Protein AF-A0A6G0Y7K2-F1 (afdb_monomer)

Sequence (163 aa):
MSKKFTPTPYDAIFKQFLSEKETAKDFFDILLPNEIKALCDLEASKYQSTPDKLIAWRLMRYSMSAMQKHLDAGHKQLPLVFPIMFYSGEQSPHPYSTNWLDCFEDRKMAESIYTNAFKLADVTTLDDGEIMQHKRMALLTLIQKHIQIRDMTELMNEIVTLL

Secondary structure (DSSP, 8-state):
-PPPP---HHHHHHHHHHHSHHHHHHHHHHHS-HHHHTT---TT-EEESS--TTHHHHHHHHHHHHHHHHHHTT-SSPPP----EEE--SSSS--S-S-GGGGSSSHHHHHHHHSS------GGGS-HHHHHT-STTHHHHHHHHTTT-S-GGGGHHHHHHH-

pLDDT: mean 79.56, std 13.85, range [33.56, 97.44]

InterPro domains:
  IPR006842 Transposase (putative), YhgA-like [PF04754] (8-45)
  IPR006842 Transposase (putative), YhgA-like [PF04754] (48-163)
  IPR051699 Rpn/YhgA-like nuclease [PTHR34611] (47-163)

Mean predicted aligned error: 10.61 Å

Organism: Aphis craccivora (NCBI:txid307492)

Radius of gyration: 25.2 Å; Cα contacts (8 Å, |Δi|>4): 119; chains: 1; bounding box: 58×25×66 Å

Solvent-accessible surface area (backbone atoms only — not comparable to full-atom values): 10254 Å² total; per-residue (Å²): 132,85,79,80,84,73,86,49,75,65,59,53,51,52,54,54,46,56,68,36,70,64,57,36,47,58,54,45,62,77,74,48,61,73,82,57,60,82,53,54,76,77,90,69,74,45,78,44,50,69,91,52,80,55,45,21,51,51,39,51,53,51,35,53,50,54,34,48,54,45,37,76,72,71,47,93,65,77,68,70,66,78,74,53,76,47,77,69,33,93,64,74,72,76,88,52,63,73,53,47,53,74,72,44,93,55,39,69,62,45,47,67,52,74,77,45,83,74,84,76,87,60,58,71,78,55,52,69,73,65,41,63,74,43,70,93,55,21,60,60,50,53,51,60,44,46,65,83,58,85,64,65,72,85,48,44,70,64,51,62,74,72,108

Structure (mmCIF, N/CA/C/O backbone):
data_AF-A0A6G0Y7K2-F1
#
_entry.id   AF-A0A6G0Y7K2-F1
#
loop_
_atom_site.group_PDB
_atom_site.id
_atom_site.type_symbol
_atom_site.label_atom_id
_atom_site.label_alt_id
_atom_site.label_comp_id
_atom_site.label_asym_id
_atom_site.label_entity_id
_atom_site.label_seq_id
_atom_site.pdbx_PDB_ins_code
_atom_site.Cartn_x
_atom_site.Cartn_y
_atom_site.Cartn_z
_atom_site.occupancy
_atom_site.B_iso_or_equiv
_atom_site.auth_seq_id
_atom_site.auth_comp_id
_atom_site.auth_asym_id
_atom_site.auth_atom_id
_atom_site.pdbx_PDB_model_num
ATOM 1 N N . MET A 1 1 ? -9.135 -9.566 -30.050 1.00 33.56 1 MET A N 1
ATOM 2 C CA . MET A 1 1 ? -8.267 -10.763 -29.985 1.00 33.56 1 MET A CA 1
ATOM 3 C C . MET A 1 1 ? -6.948 -10.348 -29.351 1.00 33.56 1 MET A C 1
ATOM 5 O O . MET A 1 1 ? -6.311 -9.448 -29.881 1.00 33.56 1 MET A O 1
ATOM 9 N N . SER A 1 2 ? -6.579 -10.908 -28.196 1.00 34.56 2 SER A N 1
ATOM 10 C CA . SER A 1 2 ? -5.280 -10.621 -27.567 1.00 34.56 2 SER A CA 1
ATOM 11 C C . SER A 1 2 ? -4.177 -11.285 -28.396 1.00 34.56 2 SER A C 1
ATOM 13 O O . SER A 1 2 ? -4.194 -12.506 -28.564 1.00 34.56 2 SER A O 1
ATOM 15 N N . LYS A 1 3 ? -3.269 -10.492 -28.983 1.00 42.50 3 LYS A N 1
ATOM 16 C CA . LYS A 1 3 ? -2.076 -11.019 -29.659 1.00 42.50 3 LYS A CA 1
ATOM 17 C C . LYS A 1 3 ? -1.230 -11.728 -28.599 1.00 42.50 3 LYS A C 1
ATOM 19 O O . LYS A 1 3 ? -0.788 -11.098 -27.643 1.00 42.50 3 LYS A O 1
ATOM 24 N N . LYS A 1 4 ? -1.024 -13.039 -28.751 1.00 39.53 4 LYS A N 1
ATOM 25 C CA . LYS A 1 4 ? -0.099 -13.790 -27.894 1.00 39.53 4 LYS A CA 1
ATOM 26 C C . LYS A 1 4 ? 1.310 -13.236 -28.112 1.00 39.53 4 LYS A C 1
ATOM 28 O O . LYS A 1 4 ? 1.813 -13.252 -29.232 1.00 39.53 4 LYS A O 1
ATOM 33 N N . PHE A 1 5 ? 1.906 -12.715 -27.045 1.00 50.34 5 PHE A N 1
ATOM 34 C CA . PHE A 1 5 ? 3.278 -12.228 -27.047 1.00 50.34 5 PHE A CA 1
ATOM 35 C C . PHE A 1 5 ? 4.243 -13.408 -27.233 1.00 50.34 5 PHE A C 1
ATOM 37 O O . PHE A 1 5 ? 4.183 -14.375 -26.472 1.00 50.34 5 PHE A O 1
ATOM 44 N N . THR A 1 6 ? 5.117 -13.330 -28.239 1.00 47.53 6 THR A N 1
ATOM 45 C CA . THR A 1 6 ? 6.163 -14.332 -28.493 1.00 47.53 6 THR A CA 1
ATOM 46 C C . THR A 1 6 ? 7.505 -13.681 -28.151 1.00 47.53 6 THR A C 1
ATOM 48 O O . THR A 1 6 ? 7.822 -12.666 -28.769 1.00 47.53 6 THR A O 1
ATOM 51 N N . PRO A 1 7 ? 8.272 -14.186 -27.165 1.00 56.31 7 PRO A N 1
ATOM 52 C CA . PRO A 1 7 ? 9.543 -13.577 -26.772 1.00 56.31 7 PRO A CA 1
ATOM 53 C C . PRO A 1 7 ? 10.512 -13.506 -27.953 1.00 56.31 7 PRO A C 1
ATOM 55 O O . PRO A 1 7 ? 10.727 -14.513 -28.629 1.00 56.31 7 PRO A O 1
ATOM 58 N N . THR A 1 8 ? 11.110 -12.337 -28.193 1.00 61.59 8 THR A N 1
ATOM 59 C CA . THR A 1 8 ? 12.181 -12.225 -29.189 1.00 61.59 8 THR A CA 1
ATOM 60 C C . THR A 1 8 ? 13.494 -12.789 -28.622 1.00 61.59 8 THR A C 1
ATOM 62 O O . THR A 1 8 ? 13.677 -12.811 -27.399 1.00 61.59 8 THR A O 1
ATOM 65 N N . PRO A 1 9 ? 14.443 -13.233 -29.468 1.00 60.84 9 PRO A N 1
ATOM 66 C CA . PRO A 1 9 ? 15.771 -13.647 -29.009 1.00 60.84 9 PRO A CA 1
ATOM 67 C C . PRO A 1 9 ? 16.491 -12.555 -28.201 1.00 60.84 9 PRO A C 1
ATOM 69 O O . PRO A 1 9 ? 17.198 -12.859 -27.244 1.00 60.84 9 PRO A O 1
ATOM 72 N N . TYR A 1 10 ? 16.258 -11.282 -28.533 1.00 61.09 10 TYR A N 1
ATOM 73 C CA . TYR A 1 10 ? 16.848 -10.131 -27.847 1.00 61.09 10 TYR A CA 1
ATOM 74 C C . TYR A 1 10 ? 16.278 -9.932 -26.435 1.00 61.09 10 TYR A C 1
ATOM 76 O O . TYR A 1 10 ? 17.038 -9.650 -25.511 1.00 61.09 10 TYR A O 1
ATOM 84 N N . ASP A 1 11 ? 14.977 -10.168 -26.229 1.00 60.31 11 ASP A N 1
ATOM 85 C CA . ASP A 1 11 ? 14.349 -10.149 -24.898 1.00 60.31 11 ASP A CA 1
ATOM 86 C C . ASP A 1 11 ? 14.954 -11.217 -23.973 1.00 60.31 11 ASP A C 1
ATOM 88 O O . ASP A 1 11 ? 15.128 -10.989 -22.775 1.00 60.31 11 ASP A O 1
ATOM 92 N N . ALA A 1 12 ? 15.239 -12.407 -24.512 1.00 63.53 12 ALA A N 1
ATOM 93 C CA . ALA A 1 12 ? 15.833 -13.506 -23.754 1.00 63.53 12 ALA A CA 1
ATOM 94 C C . ALA A 1 12 ? 17.280 -13.188 -23.355 1.00 63.53 12 ALA A C 1
ATOM 96 O O . ALA A 1 12 ? 17.646 -13.361 -22.194 1.00 63.53 12 ALA A O 1
ATOM 97 N N . ILE A 1 13 ? 18.058 -12.645 -24.295 1.00 67.88 13 ILE A N 1
ATOM 98 C CA . ILE A 1 13 ? 19.433 -12.194 -24.065 1.00 67.88 13 ILE A CA 1
ATOM 99 C C . ILE A 1 13 ? 19.467 -11.080 -23.011 1.00 67.88 13 ILE A C 1
ATOM 101 O O . ILE A 1 13 ? 20.243 -11.155 -22.064 1.00 67.88 13 ILE A O 1
ATOM 105 N N . PHE A 1 14 ? 18.588 -10.080 -23.107 1.00 67.44 14 PHE A N 1
ATOM 106 C CA . PHE A 1 14 ? 18.543 -8.981 -22.140 1.00 67.44 14 PHE A CA 1
ATOM 107 C C . PHE A 1 14 ? 18.162 -9.454 -20.730 1.00 67.44 14 PHE A C 1
ATOM 109 O O . PHE A 1 14 ? 18.763 -9.029 -19.745 1.00 67.44 14 PHE A O 1
ATOM 116 N N . LYS A 1 15 ? 17.203 -10.383 -20.612 1.00 64.94 15 LYS A N 1
ATOM 117 C CA . LYS A 1 15 ? 16.866 -11.016 -19.324 1.00 64.94 15 LYS A CA 1
ATOM 118 C C . LYS A 1 15 ? 18.031 -11.814 -18.744 1.00 64.94 15 LYS A C 1
ATOM 120 O O . LYS A 1 15 ? 18.211 -11.794 -17.531 1.00 64.94 15 LYS A O 1
ATOM 125 N N . GLN A 1 16 ? 18.786 -12.514 -19.589 1.00 67.19 16 GLN A N 1
ATOM 126 C CA . GLN A 1 16 ? 19.972 -13.253 -19.170 1.00 67.19 16 GLN A CA 1
ATOM 127 C C . GLN A 1 16 ? 21.053 -12.296 -18.658 1.00 67.19 16 GLN A C 1
ATOM 129 O O . GLN A 1 16 ? 21.541 -12.486 -17.550 1.00 67.19 16 GLN A O 1
ATOM 134 N N . PHE A 1 17 ? 21.345 -11.217 -19.383 1.00 69.94 17 PHE A N 1
ATOM 135 C CA . PHE A 1 17 ? 22.302 -10.204 -18.934 1.00 69.94 17 PHE A CA 1
ATOM 136 C C . PHE A 1 17 ? 21.878 -9.522 -17.631 1.00 69.94 17 PHE A C 1
ATOM 138 O O . PHE A 1 17 ? 22.680 -9.398 -16.717 1.00 69.94 17 PHE A O 1
ATOM 145 N N . LEU A 1 18 ? 20.603 -9.154 -17.474 1.00 66.06 18 LEU A N 1
ATOM 146 C CA . LEU A 1 18 ? 20.120 -8.574 -16.214 1.00 66.06 18 LEU A CA 1
ATOM 147 C C . LEU A 1 18 ? 20.058 -9.565 -15.042 1.00 66.06 18 LEU A C 1
ATOM 149 O O . LEU A 1 18 ? 19.852 -9.136 -13.907 1.00 66.06 18 LEU A O 1
ATOM 153 N N . SER A 1 19 ? 20.207 -10.870 -15.286 1.00 65.44 19 SER A N 1
ATOM 154 C CA . SER A 1 19 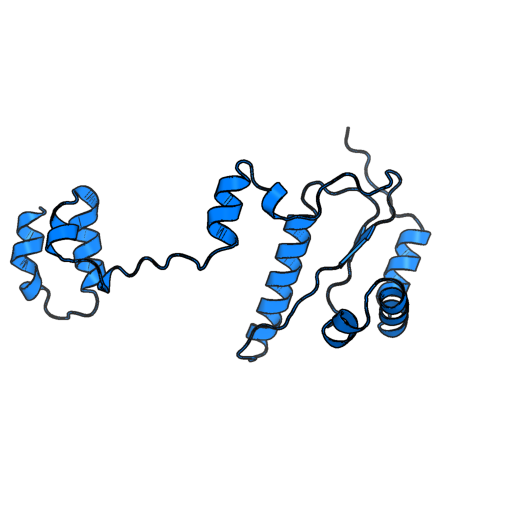? 20.379 -11.846 -14.205 1.00 65.44 19 SER A CA 1
ATOM 155 C C . SER A 1 19 ? 21.800 -11.835 -13.629 1.00 65.44 19 SER A C 1
ATOM 157 O O . SER A 1 19 ? 22.008 -12.295 -12.506 1.00 65.44 19 SER A O 1
ATOM 159 N N . GLU A 1 20 ? 22.764 -11.257 -14.353 1.00 71.19 20 GLU A N 1
ATOM 160 C CA . GLU A 1 20 ? 24.120 -11.032 -13.870 1.00 71.19 20 GLU A CA 1
ATOM 161 C C . GLU A 1 20 ? 24.174 -9.744 -13.042 1.00 71.19 20 GLU A C 1
ATOM 163 O O . GLU A 1 20 ? 23.831 -8.649 -13.495 1.00 71.19 20 GLU A O 1
ATOM 168 N N . LYS A 1 21 ? 24.614 -9.875 -11.786 1.00 61.19 21 LYS A N 1
ATOM 169 C CA . LYS A 1 21 ? 24.589 -8.789 -10.797 1.00 61.19 21 LYS A CA 1
ATOM 170 C C . LYS A 1 21 ? 25.398 -7.562 -11.229 1.00 61.19 21 LYS A C 1
ATOM 172 O O . LYS A 1 21 ? 25.012 -6.446 -10.897 1.00 61.19 21 LYS A O 1
ATOM 177 N N . GLU A 1 22 ? 26.514 -7.757 -11.929 1.00 68.31 22 GLU A N 1
ATOM 178 C CA . GLU A 1 22 ? 27.383 -6.668 -12.397 1.00 68.31 22 GLU A CA 1
ATOM 179 C C . GLU A 1 22 ? 26.753 -5.910 -13.568 1.00 68.31 22 GLU A C 1
ATOM 181 O O . GLU A 1 22 ? 26.621 -4.694 -13.503 1.00 68.31 22 GLU A O 1
ATOM 186 N N . THR A 1 23 ? 26.226 -6.615 -14.570 1.00 69.56 23 THR A N 1
ATOM 187 C CA . THR A 1 23 ? 25.537 -5.981 -15.704 1.00 69.56 23 THR A CA 1
ATOM 188 C C . THR A 1 23 ? 24.269 -5.246 -15.279 1.00 69.56 23 THR A C 1
ATOM 190 O O . THR A 1 23 ? 23.978 -4.160 -15.781 1.00 69.56 23 THR A O 1
ATOM 19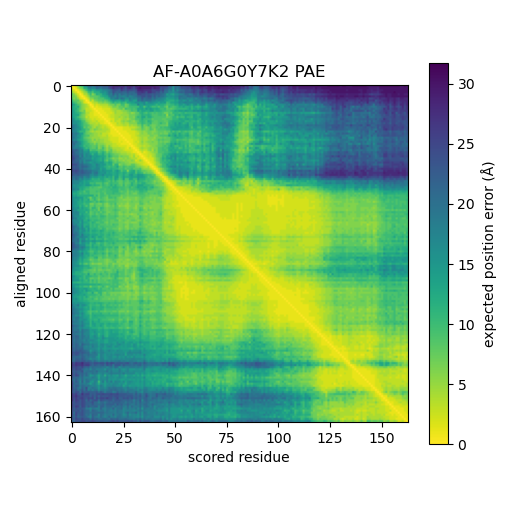3 N N . ALA A 1 24 ? 23.521 -5.799 -14.320 1.00 65.88 24 ALA A N 1
ATOM 194 C CA . ALA A 1 24 ? 22.397 -5.096 -13.717 1.00 65.88 24 ALA A CA 1
ATOM 195 C C . ALA A 1 24 ? 22.854 -3.783 -13.058 1.00 65.88 24 ALA A C 1
ATOM 197 O O . ALA A 1 24 ? 22.247 -2.744 -13.314 1.00 65.88 24 ALA A O 1
ATOM 198 N N . LYS A 1 25 ? 23.941 -3.805 -12.269 1.00 66.19 25 LYS A N 1
ATOM 199 C CA . LYS A 1 25 ? 24.514 -2.603 -11.635 1.00 66.19 25 LYS A CA 1
ATOM 200 C C . LYS A 1 25 ? 24.920 -1.542 -12.653 1.00 66.19 25 LYS A C 1
ATOM 202 O O . LYS A 1 25 ? 24.468 -0.412 -12.506 1.00 66.19 25 LYS A O 1
ATOM 207 N N . ASP A 1 26 ? 25.661 -1.909 -13.697 1.00 75.25 26 ASP A N 1
ATOM 208 C CA . ASP A 1 26 ? 26.082 -0.971 -14.750 1.00 75.25 26 ASP A CA 1
ATOM 209 C C . ASP A 1 26 ? 24.875 -0.305 -15.427 1.00 75.25 26 ASP A C 1
ATOM 211 O O . ASP A 1 26 ? 24.868 0.891 -15.724 1.00 75.25 26 ASP A O 1
ATOM 215 N N . PHE A 1 27 ? 23.801 -1.068 -15.638 1.00 72.12 27 PHE A N 1
ATOM 216 C CA . PHE A 1 27 ? 22.572 -0.535 -16.211 1.00 72.12 27 PHE A CA 1
ATOM 217 C C . PHE A 1 27 ? 21.846 0.425 -15.254 1.00 72.12 27 PHE A C 1
ATOM 219 O O . PHE A 1 27 ? 21.341 1.468 -15.677 1.00 72.12 27 PHE A O 1
ATOM 226 N N . PHE A 1 28 ? 21.824 0.122 -13.952 1.00 69.88 28 PHE A N 1
ATOM 227 C CA . PHE A 1 28 ? 21.321 1.047 -12.930 1.00 69.88 28 PHE A CA 1
ATOM 228 C C . PHE A 1 28 ? 22.196 2.289 -12.782 1.00 69.88 28 PHE A C 1
ATOM 230 O O . PHE A 1 28 ? 21.667 3.361 -12.483 1.00 69.88 28 PHE A O 1
ATOM 237 N N . ASP A 1 29 ? 23.498 2.178 -13.038 1.00 71.38 29 ASP A N 1
ATOM 238 C CA . ASP A 1 29 ? 24.423 3.301 -12.978 1.00 71.38 29 ASP A CA 1
ATOM 239 C C . ASP A 1 29 ? 24.100 4.393 -14.000 1.00 71.38 29 ASP A C 1
ATOM 241 O O . ASP A 1 29 ? 24.259 5.578 -13.694 1.00 71.38 29 ASP A O 1
ATOM 245 N N . ILE A 1 30 ? 23.595 3.989 -15.167 1.00 75.81 30 ILE A N 1
ATOM 246 C CA . ILE A 1 30 ? 23.127 4.879 -16.236 1.00 75.81 30 ILE A CA 1
ATOM 247 C C . ILE A 1 30 ? 21.787 5.533 -15.868 1.00 75.81 30 ILE A C 1
ATOM 249 O O . ILE A 1 30 ? 21.541 6.686 -16.222 1.00 75.81 30 ILE A O 1
ATOM 253 N N . LEU A 1 31 ? 20.900 4.793 -15.199 1.00 69.06 31 LEU A N 1
ATOM 254 C CA . LEU A 1 31 ? 19.490 5.168 -15.056 1.00 69.06 31 LEU A CA 1
ATOM 255 C C . LEU A 1 31 ? 19.138 5.868 -13.742 1.00 69.06 31 LEU A C 1
ATOM 257 O O . LEU A 1 31 ? 18.135 6.581 -13.697 1.00 69.06 31 LEU A O 1
ATOM 261 N N . LEU A 1 32 ? 19.905 5.651 -12.673 1.00 69.00 32 LEU A N 1
ATOM 262 C CA . LEU A 1 32 ? 19.572 6.140 -11.335 1.00 69.00 32 LEU A CA 1
ATOM 263 C C . LEU A 1 32 ? 20.551 7.224 -10.857 1.00 69.00 32 LEU A C 1
ATOM 265 O O . LEU A 1 32 ? 21.755 7.098 -11.069 1.00 69.00 32 LEU A O 1
ATOM 269 N N . PRO A 1 33 ? 20.073 8.255 -10.139 1.00 69.19 33 PRO A N 1
ATOM 270 C CA . PRO A 1 33 ? 20.923 9.142 -9.346 1.00 69.19 33 PRO A CA 1
ATOM 271 C C . PRO A 1 33 ? 21.710 8.381 -8.269 1.00 69.19 33 PRO A C 1
ATOM 273 O O . PRO A 1 33 ? 21.235 7.374 -7.735 1.00 69.19 33 PRO A O 1
ATOM 276 N N . 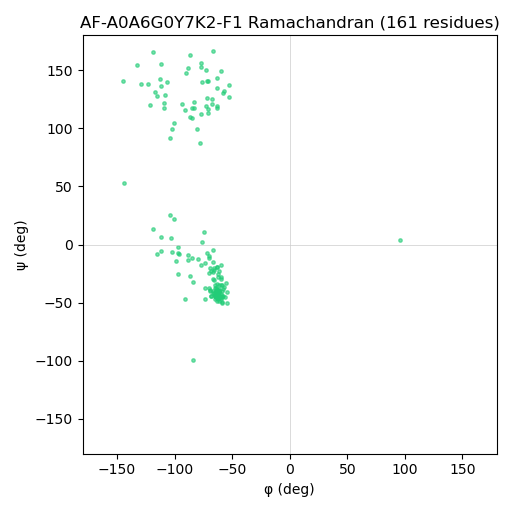ASN A 1 34 ? 22.905 8.868 -7.921 1.00 63.16 34 ASN A N 1
ATOM 277 C CA . ASN A 1 34 ? 23.842 8.182 -7.019 1.00 63.16 34 ASN A CA 1
ATOM 278 C C . ASN A 1 34 ? 23.264 7.915 -5.619 1.00 63.16 34 ASN A C 1
ATOM 280 O O . ASN A 1 34 ? 23.600 6.913 -4.989 1.00 63.16 34 ASN A O 1
ATOM 284 N N . GLU A 1 35 ? 22.356 8.768 -5.157 1.00 57.88 35 GLU A N 1
ATOM 285 C CA . GLU A 1 35 ? 21.691 8.674 -3.857 1.00 57.88 35 GLU A CA 1
ATOM 286 C C . GLU A 1 35 ? 20.784 7.436 -3.763 1.00 57.88 35 GLU A C 1
ATOM 288 O O . GLU A 1 35 ? 20.631 6.854 -2.692 1.00 57.88 35 GLU A O 1
ATOM 293 N N . ILE A 1 36 ? 20.208 7.004 -4.890 1.00 58.50 36 ILE A N 1
ATOM 294 C CA . ILE A 1 36 ? 19.300 5.851 -4.963 1.00 58.50 36 ILE A CA 1
ATOM 295 C C . ILE A 1 36 ? 20.095 4.543 -5.075 1.00 58.50 36 ILE A C 1
ATOM 297 O O . ILE A 1 36 ? 19.689 3.517 -4.526 1.00 58.50 36 ILE A O 1
ATOM 301 N N . LYS A 1 37 ? 21.269 4.576 -5.720 1.00 62.44 37 LYS A N 1
ATOM 302 C CA . LYS A 1 37 ? 22.131 3.398 -5.932 1.00 62.44 37 LYS A CA 1
ATOM 303 C C . LYS A 1 37 ? 22.619 2.776 -4.628 1.00 62.44 37 LYS A C 1
ATOM 305 O O . LYS A 1 37 ? 22.656 1.556 -4.511 1.00 62.44 37 LYS A O 1
ATOM 310 N N . ALA A 1 38 ? 22.943 3.610 -3.640 1.00 57.56 38 ALA A N 1
ATOM 311 C CA . ALA A 1 38 ? 23.420 3.165 -2.330 1.00 57.56 38 ALA A CA 1
ATOM 312 C C . ALA A 1 38 ? 22.356 2.409 -1.510 1.00 57.56 38 ALA A C 1
ATOM 314 O O . ALA A 1 38 ? 22.694 1.755 -0.526 1.00 57.56 38 ALA A O 1
ATOM 315 N N . LEU A 1 39 ? 21.082 2.504 -1.906 1.00 55.09 39 LEU A N 1
ATOM 316 C CA . LEU A 1 39 ? 19.935 1.973 -1.169 1.00 55.09 39 LEU A CA 1
ATOM 317 C C . LEU A 1 39 ? 19.255 0.789 -1.872 1.00 55.09 39 LEU A C 1
ATOM 319 O O . LEU A 1 39 ? 18.326 0.208 -1.316 1.00 55.09 39 LEU A O 1
ATOM 323 N N . CYS A 1 40 ? 19.676 0.435 -3.090 1.00 57.50 40 CYS A N 1
ATOM 324 C CA . CYS A 1 40 ? 19.016 -0.597 -3.883 1.00 57.50 40 CYS A CA 1
ATOM 325 C C . CYS A 1 40 ? 19.616 -1.986 -3.637 1.00 57.50 40 CYS A C 1
ATOM 327 O O . CYS A 1 40 ? 20.747 -2.261 -4.038 1.00 57.50 40 CYS A O 1
ATOM 329 N N . ASP A 1 41 ? 18.815 -2.898 -3.082 1.00 57.50 41 ASP A N 1
ATOM 330 C CA . ASP A 1 41 ? 19.073 -4.334 -3.189 1.00 57.50 41 ASP A CA 1
ATOM 331 C C . ASP A 1 41 ? 18.441 -4.843 -4.500 1.00 57.50 41 ASP A C 1
ATOM 333 O O . ASP A 1 41 ? 17.220 -4.827 -4.674 1.00 57.50 41 ASP A O 1
ATOM 337 N N . LEU A 1 42 ? 19.272 -5.207 -5.483 1.00 55.00 42 LEU A N 1
ATOM 338 C CA . LEU A 1 42 ? 18.885 -5.375 -6.901 1.00 55.00 42 LEU A CA 1
ATOM 339 C C . LEU A 1 42 ? 18.078 -6.650 -7.223 1.00 55.00 42 LEU A C 1
ATOM 341 O O . LEU A 1 42 ? 17.832 -6.964 -8.391 1.00 55.00 42 LEU A O 1
ATOM 345 N N . GLU A 1 43 ? 17.614 -7.362 -6.201 1.00 52.41 43 GLU A N 1
ATOM 346 C CA . GLU A 1 43 ? 16.955 -8.674 -6.279 1.00 52.41 43 GLU A CA 1
ATOM 347 C C . GLU A 1 43 ? 15.569 -8.660 -6.975 1.00 52.41 43 GLU A C 1
ATOM 349 O O . GLU A 1 43 ? 14.967 -9.713 -7.194 1.00 52.41 43 GLU A O 1
ATOM 354 N N . ALA A 1 44 ? 15.031 -7.495 -7.364 1.00 52.50 44 ALA A N 1
ATOM 355 C CA . ALA A 1 44 ? 13.655 -7.362 -7.869 1.00 52.50 44 ALA A CA 1
ATOM 356 C C . ALA A 1 44 ? 13.512 -6.831 -9.309 1.00 52.50 44 ALA A C 1
ATOM 358 O O . ALA A 1 44 ? 12.405 -6.495 -9.736 1.00 52.50 44 ALA A O 1
ATOM 359 N N . SER A 1 45 ? 14.593 -6.781 -10.084 1.00 55.53 45 SER A N 1
ATOM 360 C CA . SER A 1 45 ? 14.577 -6.234 -11.447 1.00 55.53 45 SER A CA 1
ATOM 361 C C . SER A 1 45 ? 13.748 -7.104 -12.399 1.00 55.53 45 SER A C 1
ATOM 363 O O . SER A 1 45 ? 14.024 -8.293 -12.582 1.00 55.53 45 SER A O 1
ATOM 365 N N . LYS A 1 46 ? 12.703 -6.534 -13.013 1.00 63.91 46 LYS A N 1
ATOM 366 C CA . LYS A 1 46 ? 11.850 -7.241 -13.984 1.00 63.91 46 LYS A CA 1
ATOM 367 C C . LYS A 1 46 ? 11.828 -6.505 -15.321 1.00 63.91 46 LYS A C 1
ATOM 369 O O . LYS A 1 46 ? 11.736 -5.283 -15.376 1.00 63.91 46 LYS A O 1
ATOM 374 N N . TYR A 1 47 ? 11.901 -7.285 -16.396 1.00 66.88 47 TYR A N 1
ATOM 375 C CA . TYR A 1 47 ? 11.837 -6.814 -17.775 1.00 66.88 47 TYR A CA 1
ATOM 376 C C . TYR A 1 47 ? 10.496 -7.172 -18.414 1.00 66.88 47 TYR A C 1
ATOM 378 O O . TYR A 1 47 ? 10.007 -8.299 -18.252 1.00 66.88 47 TYR A O 1
ATOM 386 N N . GLN A 1 48 ? 9.942 -6.242 -19.190 1.00 70.00 48 GLN A N 1
ATOM 387 C CA . GLN A 1 48 ? 8.709 -6.441 -19.936 1.00 70.00 48 GLN A CA 1
ATOM 388 C C . GLN A 1 48 ? 8.719 -5.718 -21.292 1.00 70.00 48 GLN A C 1
ATOM 390 O O . GLN A 1 48 ? 9.133 -4.571 -21.412 1.00 70.00 48 GLN A O 1
ATOM 395 N N . SER A 1 49 ? 8.170 -6.379 -22.306 1.00 69.31 49 SER A N 1
ATOM 396 C CA . SER A 1 49 ? 8.030 -5.864 -23.676 1.00 69.31 49 SER A CA 1
ATOM 397 C C . SER A 1 49 ? 6.569 -5.684 -24.115 1.00 69.31 49 SER A C 1
ATOM 399 O O . SER A 1 49 ? 6.295 -5.081 -25.141 1.00 69.31 49 SER A O 1
ATOM 401 N N . THR A 1 50 ? 5.590 -6.142 -23.329 1.00 76.31 50 THR A N 1
ATOM 402 C CA . THR A 1 50 ? 4.161 -5.834 -23.546 1.00 76.31 50 THR A CA 1
ATOM 403 C C . THR A 1 50 ? 3.665 -4.866 -22.471 1.00 76.31 50 THR A C 1
ATOM 405 O O . THR A 1 50 ? 3.846 -5.187 -21.302 1.00 76.31 50 THR A O 1
ATOM 408 N N . PRO A 1 51 ? 3.018 -3.736 -22.799 1.00 80.25 51 PRO A N 1
ATOM 409 C CA . PRO A 1 51 ? 2.405 -2.854 -21.803 1.00 80.25 51 PRO A CA 1
ATOM 410 C C . PRO A 1 51 ? 1.445 -3.585 -20.852 1.00 80.25 51 PRO A C 1
ATOM 412 O O . PRO A 1 51 ? 0.626 -4.390 -21.294 1.00 80.25 51 PRO A O 1
ATOM 415 N N . ASP A 1 52 ? 1.501 -3.274 -19.556 1.00 85.31 52 ASP A N 1
ATOM 416 C CA . ASP A 1 52 ? 0.553 -3.769 -18.546 1.00 85.31 52 ASP A CA 1
ATOM 417 C C . ASP A 1 52 ? -0.139 -2.590 -17.857 1.00 85.31 52 ASP A C 1
ATOM 419 O O . ASP A 1 52 ? 0.511 -1.754 -17.232 1.00 85.31 52 ASP A O 1
ATOM 423 N N . LYS A 1 53 ? -1.472 -2.529 -17.956 1.00 89.38 53 LYS A N 1
ATOM 424 C CA . LYS A 1 53 ? -2.272 -1.445 -17.371 1.00 89.38 53 LYS A CA 1
ATOM 425 C C . LYS A 1 53 ? -2.154 -1.379 -15.846 1.00 89.38 53 LYS A C 1
ATOM 427 O O . LYS A 1 53 ? -2.281 -0.299 -15.282 1.00 89.38 53 LYS A O 1
ATOM 432 N N . LEU A 1 54 ? -1.891 -2.508 -15.188 1.00 93.12 54 LEU A N 1
ATOM 433 C CA . LEU A 1 54 ? -1.732 -2.615 -13.735 1.00 93.12 54 LEU A CA 1
ATOM 434 C C . LEU A 1 54 ? -0.258 -2.756 -13.327 1.00 93.12 54 LEU A C 1
ATOM 436 O O . LEU A 1 54 ? 0.047 -3.297 -12.260 1.00 93.12 54 LEU A O 1
ATOM 440 N N . ILE A 1 55 ? 0.672 -2.258 -14.152 1.00 91.44 55 ILE A N 1
ATOM 441 C CA . ILE A 1 55 ? 2.112 -2.335 -13.877 1.00 91.44 55 ILE A CA 1
ATOM 442 C C . ILE A 1 55 ? 2.477 -1.751 -12.511 1.00 91.44 55 ILE A C 1
ATOM 444 O O . ILE A 1 55 ? 3.257 -2.355 -11.777 1.00 91.44 55 ILE A O 1
ATOM 448 N N . ALA A 1 56 ? 1.867 -0.625 -12.138 1.00 92.44 56 ALA A N 1
ATOM 449 C CA . ALA A 1 56 ? 2.134 0.047 -10.876 1.00 92.44 56 ALA A CA 1
ATOM 450 C C . ALA A 1 56 ? 1.700 -0.808 -9.672 1.00 92.44 56 ALA A C 1
ATOM 452 O O . ALA A 1 56 ? 2.468 -0.984 -8.727 1.00 92.44 56 ALA A O 1
ATOM 453 N N . TRP A 1 57 ? 0.523 -1.442 -9.740 1.00 93.88 57 TRP A N 1
ATOM 454 C CA . TRP A 1 57 ? 0.084 -2.417 -8.734 1.00 93.88 57 TRP A CA 1
ATOM 455 C C . TRP A 1 57 ? 1.027 -3.622 -8.652 1.00 93.88 57 TRP A C 1
ATOM 457 O O . TRP A 1 57 ? 1.373 -4.090 -7.565 1.00 93.88 57 TRP A O 1
ATOM 467 N N . ARG A 1 58 ? 1.488 -4.131 -9.798 1.00 90.19 58 ARG A N 1
ATOM 468 C CA . ARG A 1 58 ? 2.426 -5.258 -9.831 1.00 90.19 58 ARG A CA 1
ATOM 469 C C . ARG A 1 58 ? 3.766 -4.911 -9.183 1.00 90.19 58 ARG A C 1
ATOM 471 O O . ARG A 1 58 ? 4.286 -5.732 -8.432 1.00 90.19 58 ARG A O 1
ATOM 478 N N . LEU A 1 59 ? 4.284 -3.711 -9.432 1.00 88.12 59 LEU A N 1
ATOM 479 C CA . LEU A 1 59 ? 5.491 -3.196 -8.789 1.00 88.12 59 LEU A CA 1
ATOM 480 C C . LEU A 1 59 ? 5.316 -3.074 -7.270 1.00 88.12 59 LEU A C 1
ATOM 482 O O . LEU A 1 59 ? 6.159 -3.582 -6.535 1.00 88.12 59 LEU A O 1
ATOM 486 N N . MET A 1 60 ? 4.188 -2.533 -6.795 1.00 91.00 60 MET A N 1
ATOM 487 C CA . MET A 1 60 ? 3.883 -2.480 -5.357 1.00 91.00 60 MET A CA 1
ATOM 488 C C . MET A 1 60 ? 3.868 -3.868 -4.711 1.00 91.00 60 MET A C 1
ATOM 490 O O . MET A 1 60 ? 4.478 -4.064 -3.660 1.00 91.00 60 MET A O 1
ATOM 494 N N . ARG A 1 61 ? 3.236 -4.860 -5.355 1.00 90.31 61 ARG A N 1
ATOM 495 C CA . ARG A 1 61 ? 3.224 -6.244 -4.848 1.00 90.31 61 ARG A CA 1
ATOM 496 C C . ARG A 1 61 ? 4.622 -6.848 -4.755 1.00 90.31 61 ARG A C 1
ATOM 498 O O . ARG A 1 61 ? 4.907 -7.556 -3.792 1.00 90.31 61 ARG A O 1
ATOM 505 N N . TYR A 1 62 ? 5.485 -6.596 -5.737 1.00 84.81 62 TYR A N 1
ATOM 506 C CA . TYR A 1 62 ? 6.869 -7.067 -5.684 1.00 84.81 62 TYR A CA 1
ATOM 507 C C . TYR A 1 62 ? 7.642 -6.404 -4.549 1.00 84.81 62 TYR A C 1
ATOM 509 O O . TYR A 1 62 ? 8.309 -7.116 -3.799 1.00 84.81 62 TYR A O 1
ATOM 517 N N . SER A 1 63 ? 7.485 -5.092 -4.360 1.00 85.38 63 SER A N 1
ATOM 518 C CA . SER A 1 63 ? 8.108 -4.380 -3.244 1.00 85.38 63 SER A CA 1
ATOM 519 C C . SER A 1 63 ? 7.668 -4.937 -1.892 1.00 85.38 63 SER A C 1
ATOM 521 O O . SER A 1 63 ? 8.513 -5.293 -1.076 1.00 85.38 63 SER A O 1
ATOM 523 N N . MET A 1 64 ? 6.359 -5.096 -1.675 1.00 88.75 64 MET A N 1
ATOM 524 C CA . MET A 1 64 ? 5.816 -5.663 -0.435 1.00 88.75 64 MET A CA 1
ATOM 525 C C . MET A 1 64 ? 6.286 -7.105 -0.205 1.00 88.75 64 MET A C 1
ATOM 527 O O . MET A 1 64 ? 6.629 -7.469 0.913 1.00 88.75 64 MET A O 1
ATOM 531 N N . SER A 1 65 ? 6.352 -7.927 -1.258 1.00 84.38 65 SER A N 1
ATOM 532 C CA . SER A 1 65 ? 6.842 -9.305 -1.145 1.00 84.38 65 SER A CA 1
ATOM 533 C C . SER A 1 65 ? 8.330 -9.367 -0.791 1.00 84.38 65 SER A C 1
ATOM 535 O O . SER A 1 65 ? 8.715 -10.199 0.027 1.00 84.38 65 SER A O 1
ATOM 537 N N . ALA A 1 66 ? 9.162 -8.499 -1.372 1.00 80.31 66 ALA A N 1
ATOM 538 C CA . ALA A 1 66 ? 10.579 -8.409 -1.024 1.00 80.31 66 ALA A CA 1
ATOM 539 C C . ALA A 1 66 ? 10.770 -7.964 0.434 1.00 80.31 66 ALA A C 1
ATOM 541 O O . ALA A 1 66 ? 11.531 -8.585 1.173 1.00 80.31 66 ALA A O 1
ATOM 542 N N . MET A 1 67 ? 10.013 -6.955 0.872 1.00 86.06 67 MET A N 1
ATOM 543 C CA . MET A 1 67 ? 9.996 -6.524 2.269 1.00 86.06 67 MET A CA 1
ATOM 544 C C . MET A 1 67 ? 9.557 -7.645 3.222 1.00 86.06 67 MET A C 1
ATOM 546 O O . MET A 1 67 ? 10.187 -7.840 4.258 1.00 86.06 67 MET A O 1
ATOM 550 N N . GLN A 1 68 ? 8.522 -8.415 2.868 1.00 89.12 68 GLN A N 1
ATOM 551 C CA . GLN A 1 68 ? 8.057 -9.537 3.689 1.00 89.12 68 GLN A CA 1
ATOM 552 C C . GLN A 1 68 ? 9.127 -10.625 3.813 1.00 89.12 68 GLN 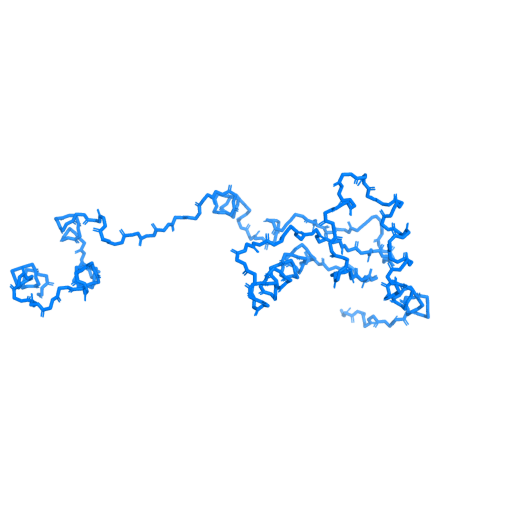A C 1
ATOM 554 O O . GLN A 1 68 ? 9.423 -11.054 4.920 1.00 89.12 68 G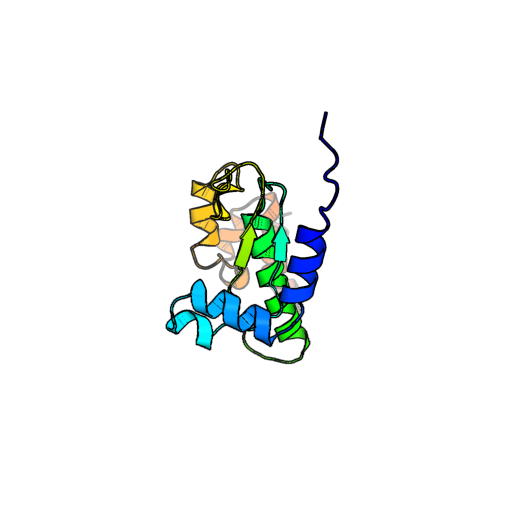LN A O 1
ATOM 559 N N . LYS A 1 69 ? 9.777 -11.009 2.705 1.00 82.19 69 LYS A N 1
ATOM 560 C CA . LYS A 1 69 ? 10.887 -11.979 2.735 1.00 82.19 69 LYS A CA 1
ATOM 561 C C . LYS A 1 69 ? 12.027 -11.532 3.651 1.00 82.19 69 LYS A C 1
ATOM 563 O O . LYS A 1 69 ? 12.641 -12.366 4.305 1.00 82.19 69 LYS A O 1
ATOM 568 N N . HIS A 1 70 ? 12.310 -10.230 3.696 1.00 81.88 70 HIS A N 1
ATOM 569 C CA . HIS A 1 70 ? 13.306 -9.678 4.610 1.00 81.88 70 HIS A CA 1
ATOM 570 C C . HIS A 1 70 ? 12.889 -9.865 6.078 1.00 81.88 70 HIS A C 1
ATOM 572 O O . HIS A 1 70 ? 13.697 -10.300 6.893 1.00 81.88 70 HIS A O 1
ATOM 578 N N . LEU A 1 71 ? 11.624 -9.617 6.425 1.00 90.12 71 LEU A N 1
ATOM 579 C CA . LEU A 1 71 ? 11.123 -9.890 7.778 1.00 90.12 71 LEU A CA 1
ATOM 580 C C . LEU A 1 71 ? 11.150 -11.388 8.115 1.00 90.12 71 LEU A C 1
ATOM 582 O O . LEU A 1 71 ? 11.588 -11.763 9.202 1.00 90.12 71 LEU A O 1
ATOM 586 N N . ASP A 1 72 ? 10.755 -12.247 7.172 1.00 91.38 72 ASP A N 1
ATOM 587 C CA . ASP A 1 72 ? 10.756 -13.706 7.342 1.00 91.38 72 ASP A CA 1
ATOM 588 C C . ASP A 1 72 ? 12.174 -14.263 7.585 1.00 91.38 72 ASP A C 1
ATOM 590 O O . ASP A 1 72 ? 12.336 -15.290 8.242 1.00 91.38 72 ASP A O 1
ATOM 594 N N . ALA A 1 73 ? 13.216 -13.565 7.115 1.00 87.94 73 ALA A N 1
ATOM 595 C CA . ALA A 1 73 ? 14.619 -13.887 7.386 1.00 87.94 73 ALA A CA 1
ATOM 596 C C . ALA A 1 73 ? 15.093 -13.491 8.805 1.00 87.94 73 ALA A C 1
ATOM 598 O O . ALA A 1 73 ? 16.259 -13.693 9.147 1.00 87.94 73 ALA A O 1
ATOM 599 N N . GLY A 1 74 ? 14.210 -12.944 9.647 1.00 93.12 74 GLY A N 1
ATOM 600 C CA . GLY A 1 74 ? 14.482 -12.604 11.049 1.00 93.12 74 GLY A CA 1
ATOM 601 C C . GLY A 1 74 ? 14.884 -11.147 11.292 1.00 93.12 74 GLY A C 1
ATOM 602 O O . GLY A 1 74 ? 15.197 -10.773 12.427 1.00 93.12 74 GLY A O 1
ATOM 603 N N . HIS A 1 75 ? 14.869 -10.305 10.258 1.00 88.62 75 HIS A N 1
ATOM 604 C CA . HIS A 1 75 ? 15.103 -8.873 10.413 1.00 88.62 75 HIS A CA 1
ATOM 605 C C . HIS A 1 75 ? 13.896 -8.178 11.066 1.00 88.62 75 HIS A C 1
ATOM 607 O O . HIS A 1 75 ? 12.752 -8.597 10.919 1.00 88.62 75 HIS A O 1
ATOM 613 N N . LYS A 1 76 ? 14.150 -7.091 11.807 1.00 95.00 76 LYS A N 1
ATOM 614 C CA . LYS A 1 76 ? 13.126 -6.403 12.623 1.00 95.00 76 LYS A CA 1
ATOM 615 C C . LYS A 1 76 ? 12.579 -5.113 12.007 1.00 95.00 76 LYS A C 1
ATOM 617 O O . LYS A 1 76 ? 11.677 -4.506 12.576 1.00 95.00 76 LYS A O 1
ATOM 622 N N . GLN A 1 77 ? 13.151 -4.661 10.895 1.00 89.38 77 GLN A N 1
ATOM 623 C CA . GLN A 1 77 ? 12.772 -3.431 10.199 1.00 89.38 77 GLN A CA 1
ATOM 624 C C . GLN A 1 77 ? 12.630 -3.717 8.705 1.00 89.38 77 GLN A C 1
ATOM 626 O O . GLN A 1 77 ? 13.236 -4.656 8.196 1.00 89.38 77 GLN A O 1
ATOM 631 N N . LEU A 1 78 ? 11.816 -2.920 8.011 1.00 84.38 78 LEU A N 1
ATOM 632 C CA . LEU A 1 78 ? 11.640 -3.048 6.565 1.00 84.38 78 LEU A CA 1
ATOM 633 C C . LEU A 1 78 ? 12.856 -2.463 5.827 1.00 84.38 78 LEU A C 1
ATOM 635 O O . LEU A 1 78 ? 13.322 -1.385 6.206 1.00 84.38 78 LEU A O 1
ATOM 639 N N . PRO A 1 79 ? 13.330 -3.107 4.747 1.00 80.62 79 PRO A N 1
ATOM 640 C CA . PRO A 1 79 ? 14.294 -2.495 3.851 1.00 80.62 79 PRO A CA 1
ATOM 641 C C . PRO A 1 79 ? 13.583 -1.485 2.943 1.00 80.62 79 PRO A C 1
ATOM 643 O O . PRO A 1 79 ? 12.401 -1.641 2.613 1.00 80.62 79 PRO A O 1
ATOM 646 N N . LEU A 1 80 ? 14.313 -0.472 2.476 1.00 78.75 80 LEU A N 1
ATOM 647 C CA . LEU A 1 80 ? 13.822 0.350 1.376 1.00 78.75 80 LEU A CA 1
ATOM 648 C C . LEU A 1 80 ? 13.897 -0.474 0.086 1.00 78.75 80 LEU A C 1
ATOM 650 O O . LEU A 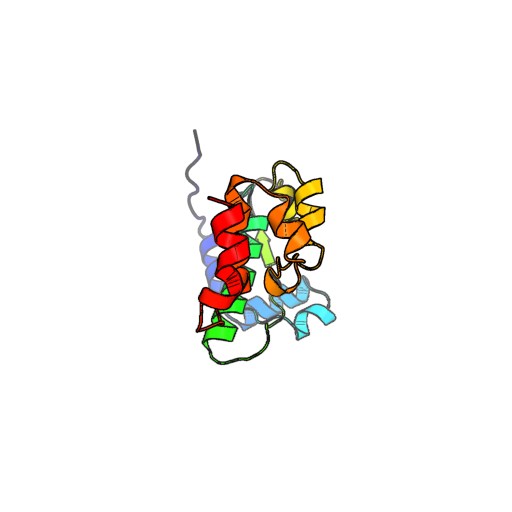1 80 ? 14.975 -0.889 -0.326 1.00 78.75 80 LEU A O 1
ATOM 654 N N . VAL A 1 81 ? 12.752 -0.709 -0.555 1.00 77.06 81 VAL A N 1
ATOM 655 C CA . VAL A 1 81 ? 12.690 -1.418 -1.840 1.00 77.06 81 VAL A CA 1
ATOM 656 C C . VAL A 1 81 ? 12.324 -0.432 -2.931 1.00 77.06 81 VAL A C 1
ATOM 658 O O . VAL A 1 81 ? 11.261 0.187 -2.878 1.00 77.06 81 VAL A O 1
ATOM 661 N N . PHE A 1 82 ? 13.191 -0.311 -3.933 1.00 76.81 82 PHE A N 1
ATOM 662 C CA . PHE A 1 82 ? 12.973 0.557 -5.080 1.00 76.81 82 PHE A CA 1
ATOM 663 C C . P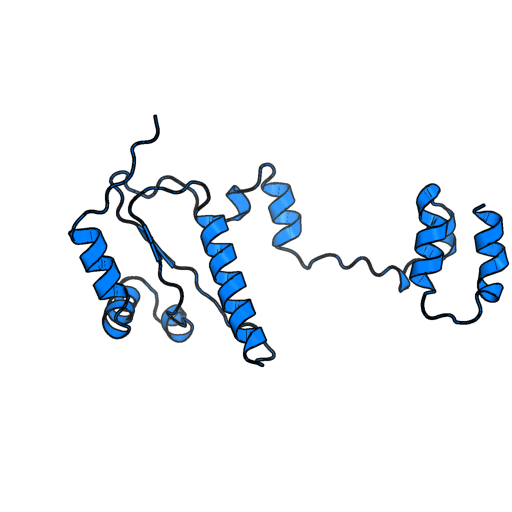HE A 1 82 ? 12.480 -0.270 -6.283 1.00 76.81 82 PHE A C 1
ATOM 665 O O . PHE A 1 82 ? 13.261 -1.006 -6.891 1.00 76.81 82 PHE A O 1
ATOM 672 N N . PRO A 1 83 ? 11.178 -0.217 -6.623 1.00 76.81 83 PRO A N 1
ATOM 673 C CA . PRO A 1 83 ? 10.642 -1.011 -7.718 1.00 76.81 83 PRO A CA 1
ATOM 674 C C . PRO A 1 83 ? 11.006 -0.403 -9.075 1.00 76.81 83 PRO A C 1
ATOM 676 O O . PRO A 1 83 ? 10.470 0.636 -9.457 1.00 76.81 83 PRO A O 1
ATOM 679 N N . ILE A 1 84 ? 11.857 -1.088 -9.841 1.00 75.50 84 ILE A N 1
ATOM 680 C CA . ILE A 1 84 ? 12.196 -0.696 -11.217 1.00 75.50 84 ILE A CA 1
ATOM 681 C C . ILE A 1 84 ? 11.643 -1.712 -12.211 1.00 75.50 84 ILE A C 1
ATOM 683 O O . ILE A 1 84 ? 11.757 -2.926 -12.030 1.00 75.50 84 ILE A O 1
ATOM 687 N N . MET A 1 85 ? 11.061 -1.193 -13.292 1.00 76.00 85 MET A N 1
ATOM 688 C CA . MET A 1 85 ? 10.662 -1.964 -14.464 1.00 76.00 85 MET A CA 1
ATOM 689 C C . MET A 1 85 ? 11.455 -1.497 -15.675 1.00 76.00 85 MET A C 1
ATOM 691 O O . MET A 1 85 ? 11.473 -0.306 -15.986 1.00 76.00 85 MET A O 1
ATOM 695 N N . PHE A 1 86 ? 12.021 -2.448 -16.408 1.00 77.56 86 PHE A N 1
ATOM 696 C CA . PHE A 1 86 ? 12.594 -2.182 -17.719 1.00 77.56 86 PHE A CA 1
ATOM 697 C C . PHE A 1 86 ? 11.561 -2.463 -18.798 1.00 77.56 86 PHE A C 1
ATOM 699 O O . PHE A 1 86 ? 11.059 -3.585 -18.906 1.00 77.56 86 PHE A O 1
ATOM 706 N N . TYR A 1 87 ? 11.242 -1.436 -19.582 1.00 79.69 87 TYR A N 1
ATOM 707 C CA . TYR A 1 87 ? 10.241 -1.502 -20.635 1.00 79.69 87 TYR A CA 1
ATOM 708 C C . TYR A 1 87 ? 10.875 -1.294 -22.012 1.00 79.69 87 TYR A C 1
ATOM 710 O O . TYR A 1 87 ? 11.563 -0.304 -22.238 1.00 79.69 87 TYR A O 1
ATOM 718 N N . SER A 1 88 ? 10.616 -2.217 -22.937 1.00 80.12 88 SER A N 1
ATOM 719 C CA . SER A 1 88 ? 11.030 -2.105 -24.348 1.00 80.12 88 SER A CA 1
ATOM 720 C C . SER A 1 88 ? 9.974 -2.705 -25.277 1.00 80.12 88 SER A C 1
ATOM 722 O O . SER A 1 88 ? 10.231 -3.601 -26.074 1.00 80.12 88 SER A O 1
ATOM 724 N N . GLY A 1 89 ? 8.733 -2.250 -25.112 1.00 78.25 89 GLY A N 1
ATOM 725 C CA . GLY A 1 89 ? 7.647 -2.624 -26.012 1.00 78.25 89 GLY A CA 1
ATOM 726 C C . GLY A 1 89 ? 7.543 -1.727 -27.239 1.00 78.25 89 GLY A C 1
ATOM 727 O O . GLY A 1 89 ? 8.064 -0.614 -27.257 1.00 78.25 89 GLY A O 1
ATOM 728 N N . GLU A 1 90 ? 6.817 -2.208 -28.251 1.00 82.06 90 GLU A N 1
ATOM 729 C CA . GLU A 1 90 ? 6.596 -1.487 -29.516 1.00 82.06 90 GLU A CA 1
ATOM 730 C C . GLU A 1 90 ? 5.916 -0.122 -29.309 1.00 82.06 90 GLU A C 1
ATOM 732 O O . GLU A 1 90 ? 6.209 0.838 -30.017 1.00 82.06 90 GLU A O 1
ATOM 737 N N . GLN A 1 91 ? 5.015 -0.015 -28.325 1.00 85.25 91 GLN A N 1
ATOM 738 C CA . GLN A 1 91 ? 4.366 1.246 -27.972 1.00 85.25 91 GLN A CA 1
ATOM 739 C C . GLN A 1 91 ? 5.254 2.044 -27.011 1.00 85.25 91 GLN A C 1
ATOM 741 O O . GLN A 1 91 ? 5.378 1.675 -25.845 1.00 85.25 91 GLN A O 1
ATOM 746 N N . SER A 1 92 ? 5.847 3.140 -27.481 1.00 86.56 92 SER A N 1
ATOM 747 C CA . SER A 1 92 ? 6.737 3.998 -26.690 1.00 86.56 92 SER A CA 1
ATOM 748 C C . SER A 1 92 ? 6.323 5.476 -26.793 1.00 86.56 92 SER A C 1
ATOM 750 O O . SER A 1 92 ? 5.986 5.913 -27.897 1.00 86.56 92 SER A O 1
ATOM 752 N N . PRO A 1 93 ? 6.342 6.256 -25.691 1.00 87.75 93 PRO A N 1
ATOM 753 C CA . PRO A 1 93 ? 6.672 5.852 -24.316 1.00 87.75 93 PRO A CA 1
ATOM 754 C C . PRO A 1 93 ? 5.639 4.881 -23.718 1.00 87.75 93 PRO A C 1
ATOM 756 O O . PRO A 1 93 ? 4.561 4.684 -24.282 1.00 87.75 93 PRO A O 1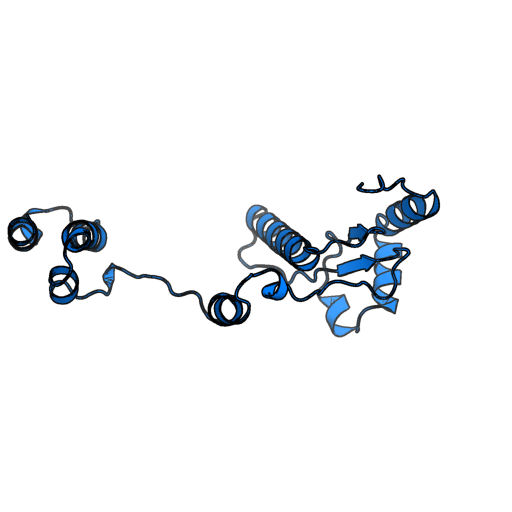
ATOM 759 N N . HIS A 1 94 ? 5.974 4.244 -22.588 1.00 86.88 94 HIS A N 1
ATOM 760 C CA . HIS A 1 94 ? 5.062 3.319 -21.907 1.00 86.88 94 HIS A CA 1
ATOM 761 C C . HIS A 1 94 ? 3.690 3.989 -21.661 1.00 86.88 94 HIS A C 1
ATOM 763 O O . HIS A 1 94 ? 3.649 5.070 -21.072 1.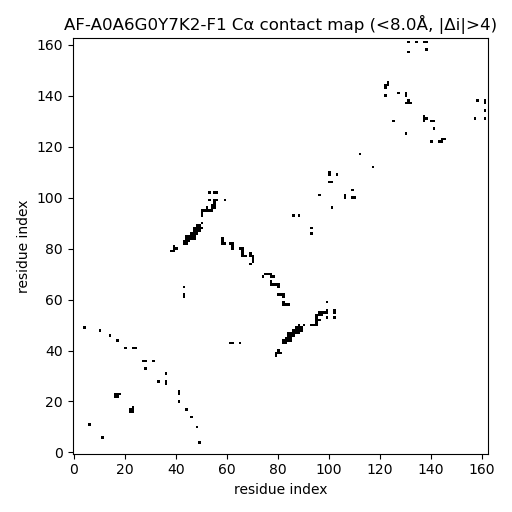00 86.88 94 HIS A O 1
ATOM 769 N N . PRO A 1 95 ? 2.567 3.373 -22.081 1.00 92.19 95 PRO A N 1
ATOM 770 C CA . PRO A 1 95 ? 1.287 4.077 -22.193 1.00 92.19 95 PRO A CA 1
ATOM 771 C C . PRO A 1 95 ? 0.473 4.162 -20.895 1.00 92.19 95 PRO A C 1
ATOM 773 O O . PRO A 1 95 ? -0.530 4.872 -20.864 1.00 92.19 95 PRO A O 1
ATOM 776 N N . TYR A 1 96 ? 0.841 3.424 -19.843 1.00 93.12 96 TYR A N 1
ATOM 777 C CA . TYR A 1 96 ? 0.079 3.384 -18.589 1.00 93.12 96 TYR A CA 1
ATOM 778 C C . TYR A 1 96 ? 0.823 4.044 -17.430 1.00 93.12 96 TYR A C 1
ATOM 780 O O . TYR A 1 96 ? 2.053 4.119 -17.424 1.00 93.12 96 TYR A O 1
ATOM 788 N N . SER A 1 97 ? 0.059 4.499 -16.435 1.00 93.69 97 SER A N 1
ATOM 789 C CA . SER A 1 97 ? 0.609 5.146 -15.246 1.00 93.69 97 SER A CA 1
ATOM 790 C C . SER A 1 97 ? 1.497 4.201 -14.434 1.00 93.69 97 SER A C 1
ATOM 792 O O . SER A 1 97 ? 1.214 3.009 -14.289 1.00 93.69 97 SER A O 1
ATOM 794 N N . THR A 1 98 ? 2.564 4.762 -13.873 1.00 90.56 98 THR A N 1
ATOM 795 C CA . THR A 1 98 ? 3.438 4.118 -12.885 1.00 90.56 98 THR A CA 1
ATOM 796 C C . THR A 1 98 ? 3.077 4.501 -11.447 1.00 90.56 98 THR A C 1
ATOM 798 O O . THR A 1 98 ? 3.666 3.964 -10.510 1.00 90.56 98 THR A O 1
ATOM 801 N N . ASN A 1 99 ? 2.086 5.375 -11.241 1.00 93.44 99 ASN A N 1
ATOM 802 C CA . ASN A 1 99 ? 1.538 5.665 -9.921 1.00 93.44 99 ASN A CA 1
ATOM 803 C C . ASN A 1 99 ? 0.456 4.633 -9.576 1.00 93.44 99 ASN A C 1
ATOM 805 O O . ASN A 1 99 ? -0.573 4.538 -10.239 1.00 93.44 99 ASN A O 1
ATOM 809 N N . TRP A 1 100 ? 0.679 3.854 -8.520 1.00 94.62 100 TRP A N 1
ATOM 810 C CA . TRP A 1 100 ? -0.218 2.760 -8.143 1.00 94.62 100 TRP A CA 1
ATOM 811 C C . TRP A 1 100 ? -1.611 3.230 -7.706 1.00 94.62 100 TRP A C 1
ATOM 813 O O . TRP A 1 100 ? -2.560 2.456 -7.800 1.00 94.62 100 TRP A O 1
ATOM 823 N N . LEU A 1 101 ? -1.762 4.498 -7.310 1.00 96.62 101 LEU A N 1
ATOM 824 C CA . LEU A 1 101 ? -3.059 5.077 -6.959 1.00 96.62 101 LEU A CA 1
ATOM 825 C C . LEU A 1 101 ? -3.978 5.248 -8.183 1.00 96.62 101 LEU A C 1
ATOM 827 O O . LEU A 1 101 ? -5.194 5.256 -8.024 1.00 96.62 101 LEU A O 1
ATOM 831 N N . ASP A 1 102 ? -3.429 5.274 -9.407 1.00 96.31 102 ASP A N 1
ATOM 832 C CA . ASP A 1 102 ? -4.221 5.231 -10.652 1.00 96.31 102 ASP A CA 1
ATOM 833 C C . ASP A 1 102 ? -4.849 3.857 -10.928 1.00 96.31 102 ASP A C 1
ATOM 835 O O . ASP A 1 102 ? -5.628 3.709 -11.869 1.00 96.31 102 ASP A O 1
ATOM 839 N N . CYS A 1 103 ? -4.508 2.829 -10.144 1.00 95.38 103 CYS A N 1
ATOM 840 C CA . CYS A 1 103 ? -5.125 1.510 -10.277 1.00 95.38 103 CYS A CA 1
ATOM 841 C C . CYS A 1 103 ? -6.507 1.426 -9.605 1.00 95.38 103 CYS A C 1
ATOM 843 O O . CYS A 1 103 ? -7.217 0.448 -9.835 1.00 95.38 103 CYS A O 1
ATOM 845 N N . PHE A 1 104 ? -6.885 2.407 -8.777 1.00 96.38 104 PHE A N 1
ATOM 846 C CA . PHE A 1 104 ? -8.183 2.444 -8.103 1.00 96.38 104 PHE A CA 1
ATOM 847 C C . PHE A 1 104 ? -9.229 3.177 -8.940 1.00 96.38 104 PHE A C 1
ATOM 849 O O . PHE A 1 104 ? -8.918 4.133 -9.644 1.00 96.38 104 PHE A O 1
ATOM 856 N N . GLU A 1 105 ? -10.485 2.749 -8.819 1.00 96.62 105 GLU A N 1
ATOM 857 C CA . GLU A 1 105 ? -11.621 3.437 -9.439 1.00 96.62 105 GLU A CA 1
ATOM 858 C C . GLU A 1 105 ? -11.805 4.849 -8.858 1.00 96.62 105 GLU A C 1
ATOM 860 O O . GLU A 1 105 ? -11.918 5.816 -9.609 1.00 96.62 105 GLU A O 1
ATOM 865 N N . ASP A 1 106 ? -11.737 4.980 -7.528 1.00 97.44 106 ASP A N 1
ATOM 866 C CA . ASP A 1 106 ? -11.697 6.269 -6.834 1.00 97.44 106 ASP A CA 1
ATOM 867 C C . ASP A 1 106 ? -10.279 6.574 -6.338 1.00 97.44 106 ASP A C 1
ATOM 869 O O . ASP A 1 106 ? -9.870 6.217 -5.227 1.00 97.44 106 ASP A O 1
ATOM 873 N N . ARG A 1 107 ? -9.519 7.268 -7.187 1.00 96.44 107 ARG A N 1
ATOM 874 C CA . ARG A 1 107 ? -8.155 7.702 -6.875 1.00 96.44 107 ARG A CA 1
ATOM 875 C C . ARG A 1 107 ? -8.090 8.602 -5.637 1.00 96.44 107 ARG A C 1
ATOM 877 O O . ARG A 1 107 ? -7.163 8.459 -4.844 1.00 96.44 107 ARG A O 1
ATOM 884 N N . LYS A 1 108 ? -9.041 9.525 -5.459 1.00 96.62 108 LYS A N 1
ATOM 885 C CA . LYS A 1 108 ? -9.004 10.496 -4.349 1.00 96.62 108 LYS A CA 1
ATOM 886 C C . LYS A 1 108 ? -9.238 9.802 -3.014 1.00 96.62 108 LYS A C 1
ATOM 888 O O . LYS A 1 108 ? -8.564 10.103 -2.029 1.00 96.62 108 LYS A O 1
ATOM 893 N N . MET A 1 109 ? -10.164 8.846 -2.985 1.00 96.25 109 MET A N 1
ATOM 894 C CA . MET A 1 109 ? -10.382 8.017 -1.806 1.00 96.25 109 MET A CA 1
ATOM 895 C C . MET A 1 109 ? -9.146 7.167 -1.499 1.00 96.25 109 MET A C 1
ATOM 897 O O . MET A 1 109 ? -8.703 7.141 -0.351 1.00 96.25 109 MET A O 1
ATOM 901 N N . ALA A 1 110 ? -8.542 6.540 -2.510 1.00 96.81 110 ALA A N 1
ATOM 902 C CA . ALA A 1 110 ? -7.310 5.776 -2.332 1.00 96.81 110 ALA A CA 1
ATOM 903 C C . ALA A 1 110 ? -6.161 6.640 -1.783 1.00 96.81 110 ALA A C 1
ATOM 905 O O . ALA A 1 110 ? -5.506 6.235 -0.825 1.00 96.81 110 ALA A O 1
ATOM 906 N N . GLU A 1 111 ? -5.960 7.847 -2.317 1.00 96.31 111 GLU A N 1
ATOM 907 C CA . GLU A 1 111 ? -5.007 8.827 -1.778 1.00 96.31 111 GLU A CA 1
ATOM 908 C C . GLU A 1 111 ? -5.278 9.094 -0.289 1.00 96.31 111 GLU A C 1
ATOM 910 O O . GLU A 1 111 ? -4.385 8.927 0.537 1.00 96.31 111 GLU A O 1
ATOM 915 N N . SER A 1 112 ? -6.528 9.386 0.087 1.00 94.62 112 SER A N 1
ATOM 916 C CA . SER A 1 112 ? -6.889 9.671 1.485 1.00 94.62 112 SER A CA 1
ATOM 917 C C . SER A 1 112 ? -6.593 8.525 2.466 1.00 94.62 112 SER A C 1
ATOM 919 O O . SER A 1 112 ? -6.340 8.783 3.644 1.00 94.62 112 SER A O 1
ATOM 921 N N . ILE A 1 113 ? -6.600 7.274 1.997 1.00 93.94 113 ILE A N 1
ATOM 922 C CA . ILE A 1 113 ? -6.375 6.080 2.823 1.00 93.94 113 ILE A CA 1
ATOM 923 C C . ILE A 1 113 ? -4.895 5.705 2.857 1.00 93.94 113 ILE A C 1
ATOM 925 O O . ILE A 1 113 ? -4.358 5.426 3.926 1.00 93.94 113 ILE A O 1
ATOM 929 N N . TYR A 1 114 ? -4.234 5.680 1.701 1.00 94.25 114 TYR A N 1
ATOM 930 C CA . TYR A 1 114 ? -2.921 5.056 1.557 1.00 94.25 114 TYR A CA 1
ATOM 931 C C . TYR A 1 114 ? -1.737 6.017 1.666 1.00 94.25 114 TYR A C 1
ATOM 933 O O . TYR A 1 114 ? -0.599 5.555 1.727 1.00 94.25 114 TYR A O 1
ATOM 941 N N . THR A 1 115 ? -1.969 7.332 1.705 1.00 93.94 115 THR A N 1
ATOM 942 C CA . THR A 1 115 ? -0.906 8.322 1.964 1.00 93.94 115 THR A CA 1
ATOM 943 C C . THR A 1 115 ? -0.940 8.880 3.386 1.00 93.94 115 THR A C 1
ATOM 945 O O . THR A 1 115 ? -0.190 9.801 3.696 1.00 93.94 115 THR A O 1
ATOM 948 N N . ASN A 1 116 ? -1.809 8.350 4.247 1.00 93.31 116 ASN A N 1
ATOM 949 C CA . ASN A 1 116 ? -1.928 8.731 5.651 1.00 93.31 116 ASN A CA 1
ATOM 950 C C . ASN A 1 116 ? -1.637 7.530 6.553 1.00 93.31 116 ASN A C 1
ATOM 952 O O . ASN A 1 116 ? -1.637 6.383 6.106 1.00 93.31 116 ASN A O 1
ATOM 956 N N . ALA A 1 117 ? -1.416 7.791 7.844 1.00 93.25 117 ALA A N 1
ATOM 957 C CA . ALA A 1 117 ? -1.380 6.722 8.832 1.00 93.25 117 ALA A CA 1
ATOM 958 C C . ALA A 1 117 ? -2.699 5.936 8.788 1.00 93.25 117 ALA A C 1
ATOM 960 O O . ALA A 1 117 ? -3.785 6.525 8.798 1.00 93.25 117 ALA A O 1
ATOM 961 N N . PHE A 1 118 ? -2.604 4.606 8.748 1.00 89.81 118 PHE A N 1
ATOM 962 C CA . PHE A 1 118 ? -3.795 3.773 8.792 1.00 89.81 118 PHE A CA 1
ATOM 963 C C . PHE A 1 118 ? -4.523 3.971 10.115 1.00 89.81 118 PHE A C 1
ATOM 965 O O . PHE A 1 118 ? -3.923 3.965 11.190 1.00 89.81 118 PHE A O 1
ATOM 972 N N . LYS A 1 119 ? -5.843 4.133 10.023 1.00 86.69 119 LYS A N 1
ATOM 973 C CA . LYS A 1 119 ? -6.696 4.197 11.203 1.00 86.69 119 LYS A CA 1
ATOM 974 C C . LYS A 1 119 ? -6.760 2.808 11.823 1.00 86.69 119 LYS A C 1
ATOM 976 O O . LYS A 1 119 ? -7.325 1.892 11.230 1.00 86.69 119 LYS A O 1
ATOM 981 N N . LEU A 1 120 ? -6.192 2.667 13.014 1.00 89.31 120 LEU A N 1
ATOM 982 C CA . LEU A 1 120 ? -6.422 1.512 13.867 1.00 89.31 120 LEU A CA 1
ATOM 983 C C . LEU A 1 120 ? -7.720 1.751 14.641 1.00 89.31 120 LEU A C 1
ATOM 985 O O . LEU A 1 120 ? -7.822 2.718 15.392 1.00 89.31 120 LEU A O 1
ATOM 989 N N . ALA A 1 121 ? -8.719 0.897 14.431 1.00 87.94 121 ALA A N 1
ATOM 990 C CA . ALA A 1 121 ? -9.942 0.921 15.224 1.00 87.94 121 ALA A CA 1
ATOM 991 C C . ALA A 1 121 ? -9.669 0.261 16.584 1.00 87.94 121 ALA A C 1
ATOM 993 O O . ALA A 1 121 ? -9.838 -0.949 16.736 1.00 87.94 121 ALA A O 1
ATOM 994 N N . ASP A 1 122 ? -9.199 1.051 17.548 1.00 89.31 122 ASP A N 1
ATOM 995 C CA . ASP A 1 122 ? -8.990 0.588 18.916 1.00 89.31 122 ASP A CA 1
ATOM 996 C C . ASP A 1 122 ? -10.316 0.593 19.685 1.00 89.31 122 ASP A C 1
ATOM 998 O O . ASP A 1 122 ? -10.804 1.618 20.158 1.00 89.31 122 ASP A O 1
ATOM 1002 N N . VAL A 1 123 ? -10.929 -0.584 19.781 1.00 88.62 123 VAL A N 1
ATOM 1003 C CA . VAL A 1 123 ? -12.209 -0.767 20.474 1.00 88.62 123 VAL A CA 1
ATOM 1004 C C . VAL A 1 123 ? -12.069 -0.513 21.981 1.00 88.62 123 VAL A C 1
ATOM 1006 O O . VAL A 1 123 ? -13.049 -0.168 22.637 1.00 88.62 123 VAL A O 1
ATOM 1009 N N . THR A 1 124 ? -10.856 -0.623 22.537 1.00 87.12 124 THR A N 1
ATOM 1010 C CA . THR A 1 124 ? -10.615 -0.433 23.975 1.00 87.12 124 THR A CA 1
ATOM 1011 C C . THR A 1 124 ? -10.767 1.017 24.419 1.00 87.12 124 THR A C 1
ATOM 1013 O O . THR A 1 124 ? -11.109 1.270 25.572 1.00 87.12 124 THR A O 1
ATOM 1016 N N . THR A 1 125 ? -10.590 1.968 23.499 1.00 89.12 125 THR A N 1
ATOM 1017 C CA . THR A 1 125 ? -10.696 3.405 23.786 1.00 89.12 125 THR A CA 1
ATOM 1018 C C . THR A 1 125 ? -12.108 3.961 23.643 1.00 89.12 125 THR A C 1
ATOM 1020 O O . THR A 1 125 ? -12.328 5.124 23.968 1.00 89.12 125 THR A O 1
ATOM 1023 N N . LEU A 1 126 ? -13.051 3.177 23.116 1.00 88.62 126 LEU A N 1
ATOM 1024 C CA . LEU A 1 126 ? -14.436 3.616 22.950 1.00 88.62 126 LEU A CA 1
ATOM 1025 C C . LEU A 1 126 ? -15.120 3.724 24.311 1.00 88.62 126 LEU A C 1
ATOM 1027 O O . LEU A 1 126 ? -14.923 2.856 25.161 1.00 88.62 126 LEU A O 1
ATOM 1031 N N . ASP A 1 127 ? -15.944 4.744 24.523 1.00 89.94 127 ASP A N 1
ATOM 1032 C CA . ASP A 1 127 ? -16.756 4.842 25.735 1.00 89.94 127 ASP A CA 1
ATOM 1033 C C . ASP A 1 127 ? -17.897 3.810 25.710 1.00 89.94 127 ASP A C 1
ATOM 1035 O O . ASP A 1 127 ? -18.507 3.571 24.667 1.00 89.94 127 ASP A O 1
ATOM 1039 N N . ASP A 1 128 ? -18.202 3.182 26.851 1.00 87.75 128 ASP A N 1
ATOM 1040 C CA . ASP A 1 128 ? -19.275 2.176 26.903 1.00 87.75 128 ASP A CA 1
ATOM 1041 C C . ASP A 1 128 ? -20.638 2.813 26.624 1.00 87.75 128 ASP A C 1
ATOM 1043 O O . ASP A 1 128 ? -21.441 2.239 25.892 1.00 87.75 128 ASP A O 1
ATOM 1047 N N . GLY A 1 129 ? -20.880 4.037 27.099 1.00 87.31 129 GLY A N 1
ATOM 1048 C CA . GLY A 1 129 ? -22.091 4.791 26.789 1.00 87.31 129 GLY A CA 1
ATOM 1049 C C . GLY A 1 129 ? -22.223 5.112 25.299 1.00 87.31 129 GLY A C 1
ATOM 1050 O O . GLY A 1 129 ? -23.324 5.018 24.754 1.00 87.31 129 GLY A O 1
ATOM 1051 N N . GLU A 1 130 ? -21.123 5.435 24.616 1.00 87.44 130 GLU A N 1
ATOM 1052 C CA . GLU A 1 130 ? -21.102 5.589 23.154 1.00 87.44 130 GLU A CA 1
ATOM 1053 C C . GLU A 1 130 ? -21.400 4.265 22.440 1.00 87.44 130 GLU A C 1
ATOM 1055 O O . GLU A 1 130 ? -22.233 4.235 21.532 1.00 87.44 130 GLU A O 1
ATOM 1060 N N . ILE A 1 131 ? -20.798 3.150 22.876 1.00 88.12 131 ILE A N 1
ATOM 1061 C CA . ILE A 1 131 ? -21.074 1.823 22.304 1.00 88.12 131 ILE A CA 1
ATOM 1062 C C . ILE A 1 131 ? -22.562 1.476 22.449 1.00 88.12 131 ILE A C 1
ATOM 1064 O O . ILE A 1 131 ? -23.184 1.032 21.481 1.00 88.12 131 ILE A O 1
ATOM 1068 N N . MET A 1 132 ? -23.145 1.737 23.620 1.00 87.88 132 MET A N 1
ATOM 1069 C CA . MET A 1 132 ? -24.548 1.464 23.951 1.00 87.88 132 MET A CA 1
ATOM 1070 C C . MET A 1 132 ? -25.557 2.256 23.100 1.00 87.88 132 MET A C 1
ATOM 1072 O O . MET A 1 132 ? -26.713 1.849 22.992 1.00 87.88 132 MET A O 1
ATOM 1076 N N . GLN A 1 133 ? -25.155 3.359 22.452 1.00 88.00 133 GLN A N 1
ATOM 1077 C CA . GLN A 1 133 ? -26.021 4.102 21.518 1.00 88.00 133 GLN A CA 1
ATOM 1078 C C . GLN A 1 133 ? -26.217 3.377 20.178 1.00 88.00 133 GLN A C 1
ATOM 1080 O O . GLN A 1 133 ? -27.119 3.711 19.398 1.00 88.00 133 GLN A O 1
ATOM 1085 N N . HIS A 1 134 ? -25.381 2.384 19.880 1.00 85.81 134 HIS A N 1
ATOM 1086 C CA . HIS A 1 134 ? -25.482 1.605 18.657 1.00 85.81 134 HIS A CA 1
ATOM 1087 C C . HIS A 1 134 ? -26.424 0.406 18.832 1.00 85.81 134 HIS A C 1
ATOM 1089 O O . HIS A 1 134 ? -26.616 -0.123 19.915 1.00 85.81 134 HIS A O 1
ATOM 1095 N N . LYS A 1 135 ? -27.050 -0.037 17.733 1.00 79.12 135 LYS A N 1
ATOM 1096 C CA . LYS A 1 135 ? -28.011 -1.154 17.762 1.00 79.12 135 LYS A CA 1
ATOM 1097 C C . LYS A 1 135 ? -27.288 -2.504 17.684 1.00 79.12 135 LYS A C 1
ATOM 1099 O O . LYS A 1 135 ? -26.713 -2.991 18.643 1.00 79.12 135 LYS A O 1
ATOM 1104 N N . ARG A 1 136 ? -27.247 -3.096 16.489 1.00 80.06 136 ARG A N 1
ATOM 1105 C CA . ARG A 1 136 ? -26.819 -4.490 16.266 1.00 80.06 136 ARG A CA 1
ATOM 1106 C C . ARG A 1 136 ? -25.374 -4.806 16.667 1.00 80.06 136 ARG A C 1
ATOM 1108 O O . ARG A 1 136 ? -25.067 -5.969 16.884 1.00 80.06 136 ARG A O 1
ATOM 1115 N N . MET A 1 137 ? -24.500 -3.802 16.723 1.00 86.12 137 MET A N 1
ATOM 1116 C CA . MET A 1 137 ? -23.078 -4.001 17.020 1.00 86.12 137 MET A CA 1
ATOM 1117 C C . MET A 1 137 ? -22.705 -3.723 18.475 1.00 86.12 137 MET A C 1
ATOM 1119 O O . MET A 1 137 ? -21.623 -4.133 18.871 1.00 86.12 137 MET A O 1
ATOM 1123 N N . ALA A 1 138 ? -23.562 -3.079 19.276 1.00 89.19 138 ALA A N 1
ATOM 1124 C CA . ALA A 1 138 ? -23.183 -2.654 20.624 1.00 89.19 138 ALA A CA 1
ATOM 1125 C C . ALA A 1 138 ? -22.757 -3.829 21.511 1.00 89.19 138 ALA A C 1
ATOM 1127 O O . ALA A 1 138 ? -21.698 -3.776 22.128 1.00 89.19 138 ALA A O 1
ATOM 1128 N N . LEU A 1 139 ? -23.517 -4.928 21.480 1.00 87.69 139 LEU A N 1
ATOM 1129 C CA . LEU A 1 139 ? -23.229 -6.111 22.290 1.00 87.69 139 LEU A CA 1
ATOM 1130 C C . LEU A 1 139 ? -21.881 -6.744 21.916 1.00 87.69 139 LEU A C 1
ATOM 1132 O O . LEU A 1 139 ? -21.055 -7.011 22.783 1.00 87.69 139 LEU A O 1
ATOM 1136 N N . LEU A 1 140 ? -21.638 -6.952 20.618 1.00 88.25 140 LEU A N 1
ATOM 1137 C CA . LEU A 1 140 ? -20.381 -7.530 20.133 1.00 88.25 140 LEU A CA 1
ATOM 1138 C C . LEU A 1 140 ? -19.190 -6.617 20.430 1.00 88.25 140 LEU A C 1
ATOM 1140 O O . LEU A 1 140 ? -18.135 -7.106 20.822 1.00 88.25 140 LEU A O 1
ATOM 1144 N N . THR A 1 141 ? -19.357 -5.305 20.274 1.00 89.06 141 THR A N 1
ATOM 1145 C CA . THR A 1 141 ? -18.308 -4.323 20.556 1.00 89.06 141 THR A CA 1
ATOM 1146 C C . THR A 1 141 ? -17.982 -4.263 22.048 1.00 89.06 141 THR A C 1
ATOM 1148 O O . THR A 1 141 ? -16.803 -4.249 22.385 1.00 89.06 141 THR A O 1
ATOM 1151 N N . LEU A 1 142 ? -18.979 -4.305 22.941 1.00 88.81 142 LEU A N 1
ATOM 1152 C CA . LEU A 1 142 ? -18.768 -4.367 24.395 1.00 88.81 142 LEU A CA 1
ATOM 1153 C C . LEU A 1 142 ? -18.030 -5.637 24.815 1.00 88.81 142 LEU A C 1
ATOM 1155 O O . LEU A 1 142 ? -17.048 -5.566 25.551 1.00 88.81 142 LEU A O 1
ATOM 1159 N N . ILE A 1 143 ? -18.451 -6.794 24.302 1.00 87.25 143 ILE A N 1
ATOM 1160 C CA . ILE A 1 143 ? -17.769 -8.065 24.578 1.00 87.25 143 ILE A CA 1
ATOM 1161 C C . ILE A 1 143 ? -16.325 -8.018 24.061 1.00 87.25 143 ILE A C 1
ATOM 1163 O O . ILE A 1 143 ? -15.403 -8.421 24.764 1.00 87.25 143 ILE A O 1
ATOM 1167 N N . GLN A 1 144 ? -16.106 -7.500 22.849 1.00 87.38 144 GLN A N 1
ATOM 1168 C CA . GLN A 1 144 ? -14.771 -7.390 22.260 1.00 87.38 144 GLN A CA 1
ATOM 1169 C C . GLN A 1 144 ? -13.875 -6.417 23.038 1.00 87.38 144 GLN A C 1
ATOM 1171 O O . GLN A 1 144 ? -12.698 -6.714 23.245 1.00 87.38 144 GLN A O 1
ATOM 1176 N N . LYS A 1 145 ? -14.419 -5.272 23.472 1.00 90.31 145 LYS A N 1
ATOM 1177 C CA . LYS A 1 145 ? -13.720 -4.279 24.300 1.00 90.31 145 LYS A CA 1
ATOM 1178 C C . LYS A 1 145 ? -13.183 -4.918 25.577 1.00 90.31 145 LYS A C 1
ATOM 1180 O O . LYS A 1 145 ? -12.026 -4.720 25.938 1.00 90.31 145 LYS A O 1
ATOM 1185 N N . HIS A 1 146 ? -14.023 -5.720 26.218 1.00 88.25 146 HIS A N 1
ATOM 1186 C CA . HIS A 1 146 ? -13.769 -6.306 27.527 1.00 88.25 146 HIS A CA 1
ATOM 1187 C C . HIS A 1 146 ? -13.315 -7.769 27.460 1.00 88.25 146 HIS A C 1
ATOM 1189 O O . HIS A 1 146 ? -13.395 -8.489 28.449 1.00 88.25 146 HIS A O 1
ATOM 1195 N N . ILE A 1 147 ? -12.774 -8.222 26.324 1.00 86.25 147 ILE A N 1
ATOM 1196 C CA . ILE A 1 147 ? -12.400 -9.632 26.092 1.00 86.25 147 ILE A CA 1
ATOM 1197 C C . ILE A 1 147 ? -11.361 -10.185 27.089 1.00 86.25 147 ILE A C 1
ATOM 1199 O O . ILE A 1 147 ? -11.188 -11.396 27.208 1.00 86.25 147 ILE A O 1
ATOM 1203 N N . GLN A 1 148 ? -10.645 -9.309 27.799 1.00 85.62 148 GLN A N 1
ATOM 1204 C CA . GLN A 1 148 ? -9.680 -9.689 28.835 1.00 85.62 148 GLN A CA 1
ATOM 1205 C C . GLN A 1 148 ? -10.305 -9.829 30.236 1.00 85.62 148 GLN A C 1
ATOM 1207 O O . GLN A 1 148 ? -9.661 -10.395 31.125 1.00 85.62 148 GLN A O 1
ATOM 1212 N N . ILE A 1 149 ? -11.535 -9.345 30.448 1.00 83.31 149 ILE A N 1
ATOM 1213 C CA . ILE A 1 149 ? -12.270 -9.497 31.708 1.00 83.31 149 ILE A CA 1
ATOM 1214 C C . ILE A 1 149 ? -12.699 -10.958 31.843 1.00 83.31 149 ILE A C 1
ATOM 1216 O O . ILE A 1 149 ? -13.317 -11.536 30.951 1.00 83.31 149 ILE A O 1
ATOM 1220 N N . ARG A 1 150 ? -12.337 -11.581 32.968 1.00 79.62 150 ARG A N 1
ATOM 1221 C CA . ARG A 1 150 ? -12.655 -12.995 33.228 1.00 79.62 150 ARG A CA 1
ATOM 1222 C C . ARG A 1 150 ? -14.031 -13.187 33.852 1.00 79.62 150 ARG A C 1
ATOM 1224 O O . ARG A 1 150 ? -14.614 -14.254 33.687 1.00 79.62 150 ARG A O 1
ATOM 1231 N N . ASP A 1 151 ? -14.518 -12.180 34.569 1.00 84.88 151 ASP A N 1
ATOM 1232 C CA . ASP A 1 151 ? -15.827 -12.195 35.207 1.00 84.88 151 ASP A CA 1
ATOM 1233 C C . ASP A 1 151 ? -16.828 -11.363 34.396 1.00 84.88 151 ASP A C 1
ATOM 1235 O O . ASP A 1 151 ? -16.877 -10.141 34.477 1.00 84.88 151 ASP A O 1
ATOM 1239 N N . MET A 1 152 ? -17.646 -12.045 33.595 1.00 75.44 152 MET A N 1
ATOM 1240 C CA . MET A 1 152 ? -18.647 -11.404 32.736 1.00 75.44 152 MET A CA 1
ATOM 1241 C C . MET A 1 152 ? -19.813 -10.782 33.515 1.00 75.44 152 MET A C 1
ATOM 1243 O O . MET A 1 152 ? -20.624 -10.070 32.918 1.00 75.44 152 MET A O 1
ATOM 1247 N N . THR A 1 153 ? -19.932 -11.041 34.823 1.00 80.31 153 THR A N 1
ATOM 1248 C CA . THR A 1 153 ? -20.991 -10.433 35.640 1.00 80.31 153 THR A CA 1
ATOM 1249 C C . THR A 1 153 ? -20.819 -8.920 35.772 1.00 80.31 153 THR A C 1
ATOM 1251 O O . THR A 1 153 ? -21.815 -8.213 35.923 1.00 80.31 153 THR A O 1
ATOM 1254 N N . GLU A 1 154 ? -19.593 -8.415 35.598 1.00 80.19 154 GLU A N 1
ATOM 1255 C CA . GLU A 1 154 ? -19.269 -6.983 35.581 1.00 80.19 154 GLU A CA 1
ATOM 1256 C C . GLU A 1 154 ? -19.931 -6.226 34.415 1.00 80.19 154 GLU A C 1
ATOM 1258 O O . GLU A 1 154 ? -20.091 -5.015 34.503 1.00 80.19 154 GLU A O 1
ATOM 1263 N N . LEU A 1 155 ? -20.362 -6.931 33.360 1.00 82.00 155 LEU A N 1
ATOM 1264 C CA . LEU A 1 155 ? -21.003 -6.361 32.161 1.00 82.00 155 LEU A CA 1
ATOM 1265 C C . LEU A 1 155 ? -22.484 -6.740 32.039 1.00 82.00 155 LEU A C 1
ATOM 1267 O O . LEU A 1 155 ? -23.122 -6.526 31.005 1.00 82.00 155 LEU A O 1
ATOM 1271 N N . MET A 1 156 ? -23.036 -7.405 33.056 1.00 83.69 156 MET A N 1
ATOM 1272 C CA . MET A 1 156 ? -24.349 -8.038 32.959 1.00 83.69 156 MET A CA 1
ATOM 1273 C C . MET A 1 156 ? -25.467 -7.009 32.759 1.00 83.69 156 MET A C 1
ATOM 1275 O O . MET A 1 156 ? -26.418 -7.279 32.028 1.00 83.69 156 MET A O 1
ATOM 1279 N N . ASN A 1 157 ? -25.341 -5.824 33.358 1.00 83.94 157 ASN A N 1
ATOM 1280 C CA . ASN A 1 157 ? -26.337 -4.763 33.228 1.00 83.94 157 ASN A CA 1
ATOM 1281 C C . ASN A 1 157 ? -26.371 -4.195 31.803 1.00 83.94 157 ASN A C 1
ATOM 1283 O O . ASN A 1 157 ? -27.448 -4.030 31.223 1.00 83.94 157 ASN A O 1
ATOM 1287 N N . GLU A 1 158 ? -25.205 -3.939 31.215 1.00 83.75 158 GLU A N 1
ATOM 1288 C CA . GLU A 1 158 ? -25.060 -3.450 29.846 1.00 83.75 158 GLU A CA 1
ATOM 1289 C C . GLU A 1 158 ? -25.549 -4.497 28.841 1.00 83.75 158 GLU A C 1
ATOM 1291 O O . GLU A 1 158 ? -26.321 -4.177 27.937 1.00 83.75 158 GLU A O 1
ATOM 1296 N N . ILE A 1 159 ? -25.177 -5.767 29.035 1.00 83.69 159 ILE A N 1
ATOM 1297 C CA . ILE A 1 159 ? -25.597 -6.877 28.168 1.00 83.69 159 ILE A CA 1
ATOM 1298 C C . ILE A 1 159 ? -27.117 -7.047 28.189 1.00 83.69 159 ILE A C 1
ATOM 1300 O O . ILE A 1 159 ? -27.729 -7.133 27.127 1.00 83.69 159 ILE A O 1
ATOM 1304 N N . VAL A 1 160 ? -27.738 -7.071 29.373 1.00 85.44 160 VAL A N 1
ATOM 1305 C CA . VAL A 1 160 ? -29.200 -7.208 29.505 1.00 85.44 160 VAL A CA 1
ATOM 1306 C C . VAL A 1 160 ? -29.930 -6.039 28.847 1.00 85.44 160 VAL A C 1
ATOM 1308 O O . VAL A 1 160 ? -30.983 -6.240 28.257 1.00 85.44 160 VAL A O 1
ATOM 1311 N N . THR A 1 161 ? -29.367 -4.833 28.901 1.00 84.94 161 THR A N 1
ATOM 1312 C CA . THR A 1 161 ? -29.966 -3.640 28.281 1.00 84.94 161 THR A CA 1
ATOM 1313 C C . THR A 1 161 ? -29.960 -3.703 26.746 1.00 84.94 161 THR A C 1
ATOM 1315 O O . THR A 1 161 ? -30.764 -3.032 26.098 1.00 84.94 161 THR A O 1
ATOM 1318 N N . LEU A 1 162 ? -29.065 -4.495 26.150 1.00 82.88 162 LEU A N 1
ATOM 1319 C CA . LEU A 1 162 ? -28.907 -4.628 24.698 1.00 82.88 162 LEU A CA 1
ATOM 1320 C C . LEU A 1 162 ? -29.623 -5.839 24.077 1.00 82.88 162 LEU A C 1
ATOM 1322 O O . LEU A 1 162 ? -29.627 -5.953 22.846 1.00 82.88 162 LEU A O 1
ATOM 1326 N N . LEU A 1 163 ? -30.180 -6.736 24.894 1.00 80.50 163 LEU A N 1
ATOM 1327 C CA . LEU A 1 163 ? -30.943 -7.919 24.471 1.00 80.50 163 LEU A CA 1
ATOM 1328 C C . LEU A 1 163 ? -32.445 -7.617 24.388 1.00 80.50 163 LEU A C 1
ATOM 1330 O O . LEU A 1 163 ? -33.064 -8.091 23.407 1.00 80.50 163 LEU A O 1
#

Foldseek 3Di:
DDDPDDDDPVNVVVVVQCVDPVSVLVVCVVVDDPVVSVQEPSPAEEEDADADQQVLVVQVVSQVVVQVVVVVVVDDDGGDYDRDYHYRYPDPPRDHDNHNLVVDPDSVVVCVQPVDPHDDPLLLPDDLVNLLVDAPCSLVSVCVNCVVDPDCVVCVVSNVSRD